Protein AF-A0A7J9YIJ2-F1 (afdb_monomer_lite)

Structure (mmCIF, N/CA/C/O backbone):
data_AF-A0A7J9YIJ2-F1
#
_entry.id   AF-A0A7J9YIJ2-F1
#
loop_
_atom_site.group_PDB
_atom_site.id
_atom_site.type_symbol
_atom_site.label_atom_id
_atom_site.label_alt_id
_atom_site.label_comp_id
_atom_site.label_asym_id
_atom_site.label_entity_id
_atom_site.label_seq_id
_atom_site.pdbx_PDB_ins_code
_atom_site.Cartn_x
_atom_site.Cartn_y
_atom_site.Cartn_z
_atom_site.occupancy
_atom_site.B_iso_or_equiv
_atom_site.auth_seq_id
_atom_site.auth_comp_id
_atom_site.auth_asym_id
_atom_site.auth_atom_id
_atom_site.pdbx_PDB_model_num
ATOM 1 N N . MET A 1 1 ? 2.517 13.435 4.170 1.00 82.19 1 MET A N 1
ATOM 2 C CA . MET A 1 1 ? 3.165 12.145 3.848 1.00 82.19 1 MET A CA 1
ATOM 3 C C . MET A 1 1 ? 2.608 11.563 2.557 1.00 82.19 1 MET A C 1
ATOM 5 O O . MET A 1 1 ? 3.294 11.697 1.559 1.00 82.19 1 MET A O 1
ATOM 9 N N . ALA A 1 2 ? 1.360 11.078 2.508 1.00 93.12 2 ALA A N 1
ATOM 10 C CA . ALA A 1 2 ? 0.771 10.496 1.291 1.00 93.12 2 ALA A CA 1
ATOM 11 C C . ALA A 1 2 ? 0.923 11.333 0.003 1.00 93.12 2 ALA A C 1
ATOM 13 O O . ALA A 1 2 ? 1.398 10.819 -1.002 1.00 93.12 2 ALA A O 1
ATOM 14 N N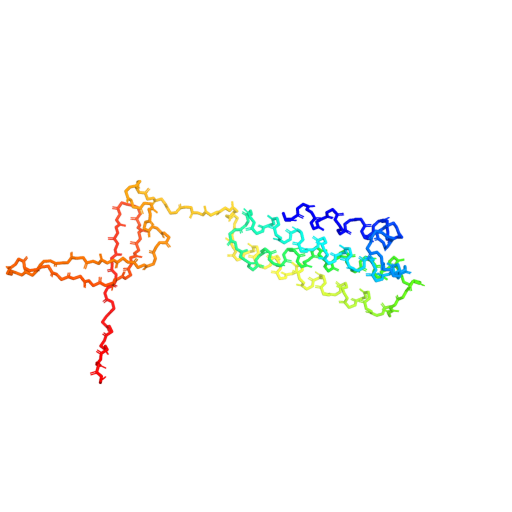 . GLY A 1 3 ? 0.573 12.626 0.034 1.00 95.25 3 GLY A N 1
ATOM 15 C CA . GLY A 1 3 ? 0.681 13.491 -1.151 1.00 95.25 3 GLY A CA 1
ATOM 16 C C . GLY A 1 3 ? 2.114 13.646 -1.674 1.00 95.25 3 GLY A C 1
ATOM 17 O O . GLY A 1 3 ? 2.326 13.649 -2.880 1.00 95.25 3 GLY A O 1
ATOM 18 N N . PHE A 1 4 ? 3.103 13.699 -0.775 1.00 96.50 4 PHE A N 1
ATOM 19 C CA . PHE A 1 4 ? 4.517 13.735 -1.156 1.00 96.50 4 PHE A CA 1
ATOM 20 C C . PHE A 1 4 ? 4.945 12.416 -1.808 1.00 96.50 4 PHE A C 1
ATOM 22 O O . PHE A 1 4 ? 5.542 12.438 -2.877 1.00 96.50 4 PHE A O 1
ATOM 29 N N . THR A 1 5 ? 4.580 11.279 -1.208 1.00 97.25 5 THR A N 1
ATOM 30 C CA . THR A 1 5 ? 4.868 9.941 -1.746 1.00 97.25 5 THR A CA 1
ATOM 31 C C . THR A 1 5 ? 4.244 9.727 -3.127 1.00 97.25 5 THR A C 1
ATOM 33 O O . THR A 1 5 ? 4.893 9.203 -4.026 1.00 97.25 5 THR A O 1
ATOM 36 N N . LEU A 1 6 ? 3.002 10.176 -3.330 1.00 98.19 6 LEU A N 1
ATOM 37 C CA . LEU A 1 6 ? 2.352 10.130 -4.640 1.00 98.19 6 LEU A CA 1
ATOM 38 C C . LEU A 1 6 ? 3.074 11.013 -5.656 1.00 98.19 6 LEU A C 1
ATOM 40 O O . LEU A 1 6 ? 3.330 10.569 -6.769 1.00 98.19 6 LEU A O 1
ATOM 44 N N . ALA A 1 7 ? 3.422 12.246 -5.279 1.00 98.19 7 ALA A N 1
ATOM 45 C CA . ALA A 1 7 ? 4.107 13.172 -6.172 1.00 98.19 7 ALA A CA 1
ATOM 46 C C . ALA A 1 7 ? 5.467 12.623 -6.629 1.00 98.19 7 ALA A C 1
ATOM 48 O O . ALA A 1 7 ? 5.766 12.654 -7.821 1.00 98.19 7 ALA A O 1
ATOM 49 N N . THR A 1 8 ? 6.272 12.073 -5.714 1.00 97.81 8 THR A N 1
ATOM 50 C CA . THR A 1 8 ? 7.555 11.454 -6.075 1.00 97.81 8 THR A CA 1
ATOM 51 C C . THR A 1 8 ? 7.369 10.174 -6.884 1.00 97.81 8 THR A C 1
ATOM 53 O O . THR A 1 8 ? 8.125 9.948 -7.824 1.00 97.81 8 THR A O 1
ATOM 56 N N . GLY A 1 9 ? 6.343 9.373 -6.579 1.00 97.94 9 GLY A N 1
ATOM 57 C CA . GLY A 1 9 ? 6.009 8.174 -7.343 1.00 97.94 9 GLY A CA 1
ATOM 58 C C . GLY A 1 9 ? 5.621 8.476 -8.790 1.00 97.94 9 GLY A C 1
ATOM 59 O O . GLY A 1 9 ? 6.194 7.913 -9.720 1.00 97.94 9 GLY A O 1
ATOM 60 N N . PHE A 1 10 ? 4.715 9.434 -8.997 1.00 98.50 10 PHE A N 1
ATOM 61 C CA . PHE A 1 10 ? 4.344 9.892 -10.335 1.00 98.50 10 PHE A CA 1
ATOM 62 C C . PHE A 1 10 ? 5.513 10.541 -11.078 1.00 98.50 10 PHE A C 1
ATOM 64 O O . PHE A 1 10 ? 5.641 10.355 -12.286 1.00 98.50 10 PHE A O 1
ATOM 71 N N . TRP A 1 11 ? 6.389 11.266 -10.377 1.00 98.19 11 TRP A N 1
ATOM 72 C CA . TRP A 1 11 ? 7.584 11.841 -10.988 1.00 98.19 11 TRP A CA 1
ATOM 73 C C . TRP A 1 11 ? 8.539 10.754 -11.502 1.00 98.19 11 TRP A C 1
ATOM 75 O O . TRP A 1 11 ? 8.965 10.813 -12.656 1.00 98.19 11 TRP A O 1
ATOM 85 N N . ALA A 1 12 ? 8.825 9.740 -10.685 1.00 97.44 12 ALA A N 1
ATOM 86 C CA . ALA A 1 12 ? 9.676 8.621 -11.080 1.00 97.44 12 ALA A CA 1
ATOM 87 C C . ALA A 1 12 ? 9.063 7.790 -12.223 1.00 97.44 12 ALA A C 1
ATOM 89 O O . ALA A 1 12 ? 9.799 7.360 -13.105 1.00 97.44 12 ALA A O 1
ATOM 90 N N . LEU A 1 13 ? 7.734 7.627 -12.247 1.00 97.31 13 LEU A N 1
ATOM 91 C CA . LEU A 1 13 ? 7.025 6.876 -13.288 1.00 97.31 13 LEU A CA 1
ATOM 92 C C . LEU A 1 13 ? 6.942 7.616 -14.633 1.00 97.31 13 LEU A C 1
ATOM 94 O O . LEU A 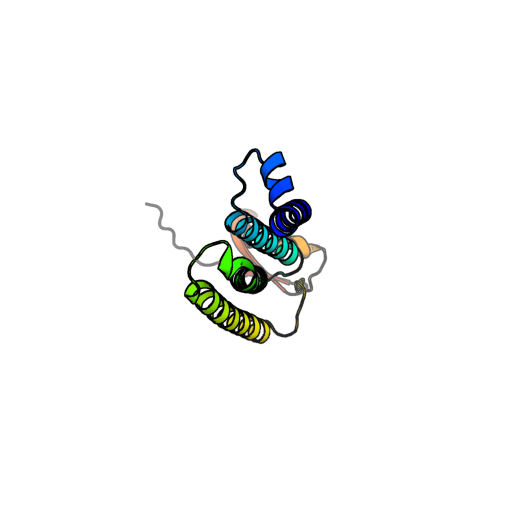1 13 ? 7.097 6.998 -15.674 1.00 97.31 13 LEU A O 1
ATOM 98 N N . PHE A 1 14 ? 6.674 8.925 -14.638 1.00 97.69 14 PHE A N 1
ATOM 99 C CA . PHE A 1 14 ? 6.398 9.658 -15.886 1.00 97.69 14 PHE A CA 1
ATOM 100 C C . PHE A 1 14 ? 7.555 10.523 -16.389 1.00 97.69 14 PHE A C 1
ATOM 102 O O . PHE A 1 14 ? 7.584 10.885 -17.564 1.00 97.69 14 PHE A O 1
ATOM 109 N N . ALA A 1 15 ? 8.508 10.884 -15.528 1.00 97.00 15 ALA A N 1
ATOM 110 C CA . ALA A 1 15 ? 9.697 11.633 -15.928 1.00 97.00 15 ALA A CA 1
ATOM 111 C C . ALA A 1 15 ? 10.971 11.083 -15.253 1.00 97.00 15 ALA A C 1
ATOM 113 O O . ALA A 1 15 ? 11.717 11.852 -14.621 1.00 97.00 15 ALA A O 1
ATOM 114 N N . PRO A 1 16 ? 11.267 9.776 -15.437 1.00 96.31 16 PRO A N 1
ATOM 115 C CA . PRO A 1 16 ? 12.326 9.042 -14.735 1.00 96.31 16 PRO A CA 1
ATOM 116 C C . PRO A 1 16 ? 13.697 9.705 -14.862 1.00 96.31 16 PRO A C 1
ATOM 118 O O . PRO A 1 16 ? 14.438 9.773 -13.890 1.00 96.31 16 PRO A O 1
ATOM 121 N N . ARG A 1 17 ? 14.040 10.275 -16.026 1.00 95.88 17 ARG A N 1
ATOM 122 C CA . ARG A 1 17 ? 15.339 10.946 -16.235 1.00 95.88 17 ARG A CA 1
ATOM 123 C C . ARG A 1 17 ? 15.523 12.159 -15.329 1.00 95.88 17 ARG A C 1
ATOM 125 O O . ARG A 1 17 ? 16.563 12.305 -14.697 1.00 95.88 17 ARG A O 1
ATOM 132 N N . SER A 1 18 ? 14.517 13.030 -15.259 1.00 96.81 18 SER A N 1
ATOM 133 C CA . SER A 1 18 ? 14.578 14.224 -14.405 1.00 96.81 18 SER A CA 1
ATOM 134 C C . SER A 1 18 ? 14.553 13.860 -12.920 1.00 96.81 18 SER A C 1
ATOM 136 O O . SER A 1 18 ? 15.270 14.470 -12.128 1.00 96.81 18 SER A O 1
ATOM 138 N N . PHE A 1 19 ? 13.797 12.818 -12.562 1.00 96.75 19 PHE A N 1
ATOM 139 C CA . PHE A 1 19 ? 13.806 12.255 -11.219 1.00 96.75 19 PHE A CA 1
ATOM 140 C C . PHE A 1 19 ? 15.192 11.707 -10.854 1.00 96.75 19 PHE A C 1
ATOM 142 O O . PHE A 1 19 ? 15.706 12.033 -9.790 1.00 96.75 19 PHE A O 1
ATOM 149 N N . ALA A 1 20 ? 15.833 10.951 -11.751 1.00 97.00 20 ALA A N 1
ATOM 150 C CA . ALA A 1 20 ? 17.173 10.396 -11.560 1.00 97.00 20 ALA A CA 1
ATOM 151 C C . ALA A 1 20 ? 18.230 11.488 -11.339 1.00 97.00 20 ALA A C 1
ATOM 153 O O . ALA A 1 20 ? 19.063 11.365 -10.445 1.00 97.00 20 ALA A O 1
ATOM 154 N N . VAL A 1 21 ? 18.158 12.584 -12.106 1.00 96.88 21 VAL A N 1
ATOM 155 C CA . VAL A 1 21 ? 19.037 13.752 -11.932 1.00 96.88 21 VAL A CA 1
ATOM 156 C C . VAL A 1 21 ? 18.850 14.377 -10.551 1.00 96.88 21 VAL A C 1
ATOM 158 O O . VAL A 1 21 ? 19.837 14.614 -9.862 1.00 96.88 21 VAL A O 1
ATOM 161 N N . MET A 1 22 ? 17.605 14.608 -10.119 1.00 96.31 22 MET A N 1
ATOM 162 C CA . MET A 1 22 ? 17.341 15.141 -8.777 1.00 96.31 22 MET A CA 1
ATOM 163 C C . MET A 1 22 ? 17.830 14.184 -7.685 1.00 96.31 22 MET A C 1
ATOM 165 O O . MET A 1 22 ? 18.481 14.613 -6.736 1.00 96.31 22 MET A O 1
ATOM 169 N N . ALA A 1 23 ? 17.553 12.889 -7.841 1.00 94.38 23 ALA A N 1
ATOM 170 C CA . ALA A 1 23 ? 17.937 11.850 -6.894 1.00 94.38 23 ALA A CA 1
ATOM 171 C C . ALA A 1 23 ? 19.443 11.529 -6.916 1.00 94.38 23 ALA A C 1
ATOM 173 O O . ALA A 1 23 ? 19.896 10.724 -6.104 1.00 94.38 23 ALA A O 1
ATOM 174 N N . ASN A 1 24 ? 20.211 12.133 -7.833 1.00 95.25 24 ASN A N 1
ATOM 175 C CA . ASN A 1 24 ? 21.616 11.825 -8.088 1.00 95.25 24 ASN A CA 1
ATOM 176 C C . ASN A 1 24 ? 21.858 10.311 -8.269 1.00 95.25 24 ASN A C 1
ATOM 178 O O . ASN A 1 24 ? 22.749 9.718 -7.660 1.00 95.25 24 ASN A O 1
ATOM 182 N N . PHE A 1 25 ? 21.014 9.681 -9.087 1.00 88.31 25 PHE A N 1
ATOM 183 C CA . PHE A 1 25 ? 20.982 8.240 -9.326 1.00 88.31 25 PHE A CA 1
ATOM 184 C C . PHE A 1 25 ? 21.142 7.937 -10.829 1.00 88.31 25 PHE A C 1
ATOM 186 O O . PHE A 1 25 ? 20.675 8.725 -11.656 1.00 88.31 25 PHE A O 1
ATOM 193 N N . PRO A 1 26 ? 21.783 6.820 -11.231 1.00 88.88 26 PRO A N 1
ATOM 194 C CA . PRO A 1 26 ? 21.922 6.471 -12.644 1.00 88.88 26 PRO A CA 1
ATOM 195 C C . PRO A 1 26 ? 20.565 6.263 -13.346 1.00 88.88 26 PRO A C 1
ATOM 197 O O . PRO A 1 26 ? 19.624 5.757 -12.732 1.00 88.88 26 PRO A O 1
ATOM 200 N N . PRO A 1 27 ? 20.436 6.600 -14.642 1.00 84.81 27 PRO A N 1
ATOM 201 C CA . PRO A 1 27 ? 19.175 6.473 -15.367 1.00 84.81 27 PRO A CA 1
ATOM 202 C C . PRO A 1 27 ? 18.886 5.008 -15.732 1.00 84.81 27 PRO A C 1
ATOM 204 O O . PRO A 1 27 ? 19.129 4.567 -16.853 1.00 84.81 27 PRO A O 1
ATOM 207 N N . HIS A 1 28 ? 18.347 4.251 -14.779 1.00 92.19 28 HIS A N 1
ATOM 208 C CA . HIS A 1 28 ? 17.765 2.929 -15.010 1.00 92.19 28 HIS A CA 1
ATOM 209 C C . HIS A 1 28 ? 16.249 3.069 -15.174 1.00 92.19 28 HIS A C 1
ATOM 211 O O . HIS A 1 28 ? 15.511 2.955 -14.203 1.00 92.19 28 HIS A O 1
ATOM 217 N N . GLU A 1 29 ? 15.797 3.362 -16.397 1.00 94.88 29 GLU A N 1
ATOM 218 C CA . GLU A 1 29 ? 14.413 3.778 -16.691 1.00 94.88 29 GLU A CA 1
ATOM 219 C C . GLU A 1 29 ? 13.361 2.788 -16.167 1.00 94.88 29 GLU A C 1
ATOM 221 O O . GLU A 1 29 ? 12.532 3.179 -15.351 1.00 94.88 29 GLU A O 1
ATOM 226 N N . HIS A 1 30 ? 13.491 1.500 -16.504 1.00 95.38 30 HIS A N 1
ATOM 227 C CA . HIS A 1 30 ? 12.600 0.441 -16.011 1.00 95.38 30 HIS A CA 1
ATOM 228 C C . HIS A 1 30 ? 12.528 0.386 -14.474 1.00 95.38 30 HIS A C 1
ATOM 230 O O . HIS A 1 30 ? 11.456 0.419 -13.879 1.00 95.38 30 HIS A O 1
ATOM 236 N N . PHE A 1 31 ? 13.687 0.401 -13.813 1.00 95.00 31 PHE A N 1
ATOM 237 C CA . PHE A 1 31 ? 13.772 0.360 -12.352 1.00 95.00 31 PHE A CA 1
ATOM 238 C C . PHE A 1 31 ? 13.166 1.605 -11.686 1.00 95.00 31 PHE A C 1
ATOM 240 O O . PHE A 1 31 ? 12.557 1.522 -10.620 1.00 95.00 31 PHE A O 1
ATOM 247 N N . LEU A 1 32 ? 13.334 2.778 -12.300 1.00 96.38 32 LEU A N 1
ATOM 248 C CA . LEU A 1 32 ? 12.756 4.022 -11.797 1.00 96.38 32 LEU A CA 1
ATOM 249 C C . LEU A 1 32 ? 11.239 4.039 -11.949 1.00 96.38 32 LEU A C 1
ATOM 251 O O . LEU A 1 32 ? 10.554 4.509 -11.039 1.00 96.38 32 LEU A O 1
ATOM 25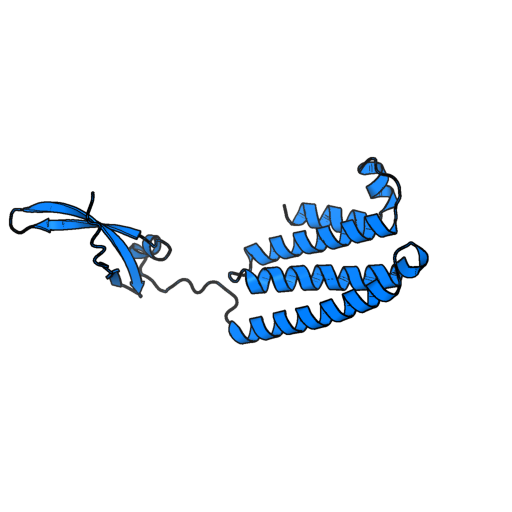5 N N . HIS A 1 33 ? 10.715 3.484 -13.041 1.00 97.12 33 HIS A N 1
ATOM 256 C CA . HIS A 1 33 ? 9.286 3.269 -13.169 1.00 97.12 33 HIS A CA 1
ATOM 257 C C . HIS A 1 33 ? 8.766 2.337 -12.064 1.00 97.12 33 HIS A C 1
ATOM 259 O O . HIS A 1 33 ? 7.805 2.704 -11.389 1.00 97.12 33 HIS A O 1
ATOM 265 N N . ASP A 1 34 ? 9.439 1.216 -11.780 1.00 96.38 34 ASP A N 1
ATOM 266 C CA . ASP A 1 34 ? 9.038 0.295 -10.704 1.00 96.38 34 ASP A CA 1
ATOM 267 C C . ASP A 1 34 ? 9.029 0.984 -9.332 1.00 96.38 34 ASP A C 1
ATOM 269 O O . ASP A 1 34 ? 8.054 0.880 -8.582 1.00 96.38 34 ASP A O 1
ATOM 273 N N . ILE A 1 35 ? 10.072 1.764 -9.013 1.00 96.50 35 ILE A N 1
ATOM 274 C CA . ILE A 1 35 ? 10.099 2.616 -7.812 1.00 96.50 35 ILE A CA 1
ATOM 275 C C . ILE A 1 35 ? 8.891 3.553 -7.794 1.00 96.50 35 ILE A C 1
ATOM 277 O O . ILE A 1 35 ? 8.230 3.687 -6.760 1.00 96.50 35 ILE A O 1
ATOM 281 N N . GLY A 1 36 ? 8.603 4.204 -8.921 1.00 97.62 36 GLY A N 1
ATOM 282 C CA . GLY A 1 36 ? 7.473 5.110 -9.062 1.00 97.62 36 GLY A CA 1
ATOM 283 C C . GLY A 1 36 ? 6.151 4.431 -8.725 1.00 97.62 36 GLY A C 1
ATOM 284 O O . GLY A 1 36 ? 5.374 4.936 -7.910 1.00 97.62 36 GLY A O 1
ATOM 285 N N . VAL A 1 37 ? 5.939 3.235 -9.267 1.00 98.00 37 VAL A N 1
ATOM 286 C CA . VAL A 1 37 ? 4.754 2.424 -8.999 1.00 98.00 37 VAL A CA 1
ATOM 287 C C . VAL A 1 37 ? 4.649 2.011 -7.531 1.00 98.00 37 VAL A C 1
ATOM 289 O O . VAL A 1 37 ? 3.572 2.137 -6.937 1.00 98.00 37 VAL A O 1
ATOM 292 N N . PHE A 1 38 ? 5.741 1.560 -6.909 1.00 97.69 38 PHE A N 1
ATOM 293 C CA . PHE A 1 38 ? 5.728 1.205 -5.488 1.00 97.69 38 PHE A CA 1
ATOM 294 C C . PHE A 1 38 ? 5.376 2.406 -4.605 1.00 97.69 38 PHE A C 1
ATOM 296 O O . PHE A 1 38 ? 4.560 2.278 -3.689 1.00 97.69 38 PHE A O 1
ATOM 303 N N . GLN A 1 39 ? 5.920 3.588 -4.906 1.00 98.12 39 GLN A N 1
ATOM 304 C CA . GLN A 1 39 ? 5.587 4.815 -4.182 1.00 98.12 39 GLN A CA 1
ATOM 305 C C . GLN A 1 39 ? 4.121 5.218 -4.374 1.00 98.12 39 GLN A C 1
ATOM 307 O O . GLN A 1 39 ? 3.463 5.599 -3.404 1.00 98.12 39 GLN A O 1
ATOM 312 N N . ILE A 1 40 ? 3.568 5.069 -5.583 1.00 98.56 40 ILE A N 1
ATOM 313 C CA . ILE A 1 40 ? 2.136 5.291 -5.829 1.00 98.56 40 ILE A CA 1
ATOM 314 C C . ILE A 1 40 ? 1.296 4.361 -4.944 1.00 98.56 40 ILE A C 1
ATOM 316 O O . ILE A 1 40 ? 0.390 4.823 -4.250 1.00 98.56 40 ILE A O 1
ATOM 320 N N . GLY A 1 41 ? 1.642 3.074 -4.898 1.00 98.19 41 GLY A N 1
ATOM 321 C CA . GLY A 1 41 ? 1.004 2.081 -4.035 1.00 98.19 41 GLY A CA 1
ATOM 322 C C . GLY A 1 41 ? 1.011 2.458 -2.554 1.00 98.19 41 GLY A C 1
ATOM 323 O O . GLY A 1 41 ? -0.032 2.449 -1.895 1.00 98.19 41 GLY A O 1
ATOM 324 N N . ILE A 1 42 ? 2.178 2.841 -2.028 1.00 98.31 42 ILE A N 1
ATOM 325 C CA . ILE A 1 42 ? 2.336 3.288 -0.635 1.00 98.31 42 ILE A CA 1
ATOM 326 C C . ILE A 1 42 ? 1.492 4.540 -0.384 1.00 98.31 42 ILE A C 1
ATOM 328 O O . ILE A 1 42 ? 0.747 4.595 0.594 1.00 98.31 42 ILE A O 1
ATOM 332 N N . GLY A 1 43 ? 1.564 5.530 -1.276 1.00 98.25 43 GLY A N 1
ATOM 333 C CA . GLY A 1 43 ? 0.804 6.772 -1.173 1.00 98.25 43 GLY A CA 1
ATOM 334 C C . GLY A 1 43 ? -0.706 6.532 -1.124 1.00 98.25 43 GLY A C 1
ATOM 335 O O . GLY A 1 43 ? -1.373 7.045 -0.225 1.00 98.25 43 GLY A O 1
ATOM 336 N N . VAL A 1 44 ? -1.233 5.696 -2.025 1.00 98.31 44 VAL A N 1
ATOM 337 C CA . VAL A 1 44 ? -2.647 5.283 -2.034 1.00 98.31 44 VAL A CA 1
ATOM 338 C C . VAL A 1 44 ? -3.011 4.544 -0.750 1.00 98.31 44 VAL A C 1
ATOM 340 O O . VAL A 1 44 ? -4.022 4.871 -0.136 1.00 98.31 44 VAL A O 1
ATOM 343 N N . THR A 1 45 ? -2.182 3.601 -0.297 1.00 98.25 45 THR A N 1
ATOM 344 C CA . THR A 1 45 ? -2.433 2.854 0.948 1.00 98.25 45 THR A CA 1
ATOM 345 C C . THR A 1 45 ? -2.545 3.796 2.146 1.00 98.25 45 THR A C 1
ATOM 347 O O . THR A 1 45 ? -3.476 3.679 2.937 1.00 98.25 45 THR A O 1
ATOM 350 N N . VAL A 1 46 ? -1.637 4.771 2.263 1.00 97.88 46 VAL A N 1
ATOM 351 C CA . VAL A 1 46 ? -1.655 5.759 3.354 1.00 97.88 46 VAL A CA 1
ATOM 352 C C . VAL A 1 46 ? -2.877 6.680 3.260 1.00 97.88 46 VAL A C 1
ATOM 354 O O . VAL A 1 46 ? -3.443 7.023 4.295 1.00 97.88 46 VAL A O 1
ATOM 357 N N . LEU A 1 47 ? -3.321 7.065 2.055 1.00 97.06 47 LEU A N 1
ATOM 358 C CA . LEU A 1 47 ? -4.578 7.811 1.888 1.00 97.06 47 LEU A CA 1
ATOM 359 C C . LEU A 1 47 ? -5.790 6.983 2.311 1.00 97.06 47 LEU A C 1
ATOM 361 O O . LEU A 1 47 ? -6.654 7.475 3.027 1.00 97.06 47 LEU A O 1
ATOM 365 N N . LEU A 1 48 ? -5.865 5.725 1.889 1.00 95.44 48 LEU A N 1
ATOM 366 C CA . LEU A 1 48 ? -6.984 4.859 2.242 1.00 95.44 48 LEU A CA 1
ATOM 367 C C . LEU A 1 48 ? -7.006 4.561 3.743 1.00 95.44 48 LEU A C 1
ATOM 369 O O . LEU A 1 48 ? -8.082 4.530 4.327 1.00 95.44 48 LEU A O 1
ATOM 373 N N . ALA A 1 49 ? -5.844 4.457 4.393 1.00 95.44 49 ALA A N 1
ATOM 374 C CA . ALA A 1 49 ? -5.741 4.224 5.834 1.00 95.44 49 ALA A CA 1
ATOM 375 C C . ALA A 1 49 ? -6.352 5.342 6.694 1.00 95.44 49 ALA A C 1
ATOM 377 O O . ALA A 1 49 ? -6.694 5.095 7.848 1.00 95.44 49 ALA A O 1
ATOM 378 N N . VAL A 1 50 ? -6.502 6.563 6.161 1.00 93.94 50 VAL A N 1
ATOM 379 C CA . VAL A 1 50 ? -7.197 7.652 6.873 1.00 93.94 50 VAL A CA 1
ATOM 380 C C . VAL A 1 50 ? -8.701 7.694 6.591 1.00 93.94 50 VAL A C 1
ATOM 382 O O . VAL A 1 50 ? -9.423 8.429 7.260 1.00 93.94 50 VAL A O 1
ATOM 385 N N . ILE A 1 51 ? -9.181 6.918 5.615 1.00 90.75 51 ILE A N 1
ATOM 386 C CA . ILE A 1 51 ? -10.587 6.875 5.191 1.00 90.75 51 ILE A CA 1
ATOM 387 C C . ILE A 1 51 ? -11.261 5.597 5.699 1.00 90.75 51 ILE A C 1
ATOM 389 O O . ILE A 1 51 ? -12.399 5.632 6.171 1.00 90.75 51 ILE A O 1
ATOM 393 N N . TRP A 1 52 ? -10.580 4.458 5.593 1.00 90.00 52 TRP A N 1
ATOM 394 C CA . TRP A 1 52 ? -11.146 3.148 5.870 1.00 90.00 52 TRP A CA 1
ATOM 395 C C . TRP A 1 52 ? -10.726 2.626 7.245 1.00 90.00 52 TRP A C 1
ATOM 397 O O . TRP A 1 52 ? -9.538 2.590 7.559 1.00 90.00 52 TRP A O 1
ATOM 407 N N . PRO A 1 53 ? -11.687 2.165 8.065 1.00 83.50 53 PRO A N 1
ATOM 408 C CA . PRO A 1 53 ? -11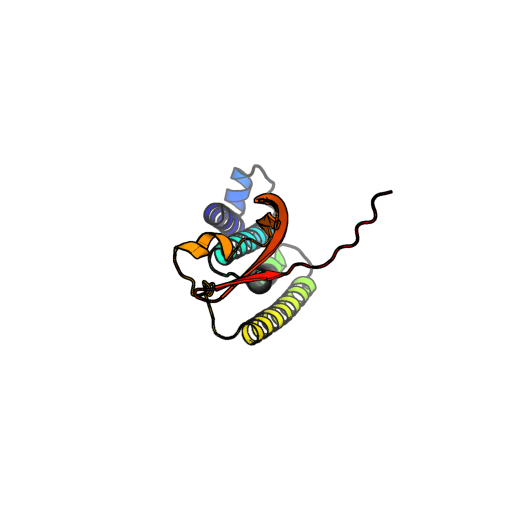.391 1.624 9.389 1.00 83.50 53 PRO A CA 1
ATOM 409 C C . PRO A 1 53 ? -10.779 0.215 9.337 1.00 83.50 53 PRO A C 1
ATOM 411 O O . PRO A 1 53 ? -10.174 -0.224 10.313 1.00 83.50 53 PRO A O 1
ATOM 414 N N . ASP A 1 54 ? -10.946 -0.507 8.225 1.00 91.31 54 ASP A N 1
ATOM 415 C CA . ASP A 1 54 ? -10.467 -1.879 8.078 1.00 91.31 54 ASP A CA 1
ATOM 416 C C . ASP A 1 54 ? -9.066 -1.931 7.455 1.00 91.31 54 ASP A C 1
ATOM 418 O O . ASP A 1 54 ? -8.871 -1.610 6.278 1.00 91.31 54 ASP A O 1
ATOM 422 N N . ALA A 1 55 ? -8.085 -2.378 8.241 1.00 94.19 55 ALA A N 1
ATOM 423 C CA . ALA A 1 55 ? -6.688 -2.432 7.815 1.00 94.19 55 ALA A CA 1
ATOM 424 C C . ALA A 1 55 ? -6.459 -3.417 6.655 1.00 94.19 55 ALA A C 1
ATOM 426 O O . ALA A 1 55 ? -5.710 -3.111 5.728 1.00 94.19 55 ALA A O 1
ATOM 427 N N . LEU A 1 56 ? -7.121 -4.581 6.672 1.00 96.06 56 LEU A N 1
ATOM 428 C CA . LEU A 1 56 ? -6.947 -5.593 5.627 1.00 96.06 56 LEU A CA 1
ATOM 429 C C . LEU A 1 56 ? -7.494 -5.101 4.280 1.00 96.06 56 LEU A C 1
ATOM 431 O O . LEU A 1 56 ? -6.798 -5.176 3.272 1.00 96.06 56 LEU A O 1
ATOM 435 N N . HIS A 1 57 ? -8.707 -4.547 4.266 1.00 94.75 57 HIS A N 1
ATOM 436 C CA . HIS A 1 57 ? -9.314 -3.928 3.088 1.00 94.75 57 HIS A CA 1
ATOM 437 C C . HIS A 1 57 ? -8.444 -2.801 2.516 1.00 94.75 57 HIS A C 1
ATOM 439 O O . HIS A 1 57 ? -8.218 -2.743 1.308 1.00 94.75 57 HIS A O 1
ATOM 445 N N . THR A 1 58 ? -7.889 -1.965 3.397 1.00 96.19 58 THR A N 1
ATOM 446 C CA . THR A 1 58 ? -6.970 -0.874 3.045 1.00 96.19 58 THR A CA 1
ATOM 447 C C . THR A 1 58 ? -5.714 -1.374 2.341 1.00 96.19 58 THR A C 1
ATOM 449 O O . THR A 1 58 ? -5.379 -0.891 1.258 1.00 96.19 58 THR A O 1
ATOM 452 N N . VAL A 1 59 ? -5.025 -2.357 2.924 1.00 97.75 59 VAL A N 1
ATOM 453 C CA . VAL A 1 59 ? -3.787 -2.895 2.345 1.00 97.75 59 VAL A CA 1
ATOM 454 C C . VAL A 1 59 ? -4.069 -3.640 1.041 1.00 97.75 59 VAL A C 1
ATOM 456 O O . VAL A 1 59 ? -3.311 -3.483 0.089 1.00 97.75 59 VAL A O 1
ATOM 459 N N . LEU A 1 60 ? -5.174 -4.389 0.953 1.00 98.19 60 LEU A N 1
ATOM 460 C CA . LEU A 1 60 ? -5.568 -5.074 -0.281 1.00 98.19 60 LEU A CA 1
ATOM 461 C C . LEU A 1 60 ? -5.828 -4.089 -1.429 1.00 98.19 60 LEU A C 1
ATOM 463 O O . LEU A 1 60 ? -5.346 -4.328 -2.532 1.00 98.19 60 LEU A O 1
ATOM 467 N N . ALA A 1 61 ? -6.522 -2.972 -1.189 1.00 97.56 61 ALA A N 1
ATOM 468 C CA . ALA A 1 61 ? -6.717 -1.949 -2.221 1.00 97.56 61 ALA A CA 1
ATOM 469 C C . ALA A 1 61 ? -5.409 -1.289 -2.652 1.00 97.56 61 ALA A C 1
ATOM 471 O O . ALA A 1 61 ? -5.142 -1.161 -3.846 1.00 97.56 61 ALA A O 1
ATOM 472 N N . GLY A 1 62 ? -4.590 -0.867 -1.688 1.00 98.06 62 GLY A N 1
ATOM 473 C CA . GLY A 1 62 ? -3.316 -0.222 -1.980 1.00 98.06 62 GLY A CA 1
ATOM 474 C C . GLY A 1 62 ? -2.366 -1.134 -2.758 1.00 98.06 62 GLY A C 1
ATOM 475 O O . GLY A 1 62 ? -1.800 -0.725 -3.773 1.00 98.06 62 GLY A O 1
ATOM 476 N N . PHE A 1 63 ? -2.265 -2.399 -2.343 1.00 98.31 63 PHE A N 1
ATOM 477 C CA . PHE A 1 63 ? -1.492 -3.416 -3.050 1.00 98.31 63 PHE A CA 1
ATOM 478 C C . PHE A 1 63 ? -2.072 -3.721 -4.433 1.00 98.31 63 PHE A C 1
ATOM 480 O O . PHE A 1 63 ? -1.313 -3.853 -5.389 1.00 98.31 63 PHE A O 1
ATOM 487 N N . PHE A 1 64 ? -3.400 -3.793 -4.574 1.00 98.50 64 PHE A N 1
ATOM 488 C CA . PHE A 1 64 ? -4.044 -3.999 -5.871 1.00 98.50 64 PHE A CA 1
ATOM 489 C C . PHE A 1 64 ? -3.688 -2.889 -6.864 1.00 98.50 64 PHE A C 1
ATOM 491 O O . PHE A 1 64 ? -3.322 -3.188 -8.002 1.00 98.50 64 PHE A O 1
ATOM 498 N N . VAL A 1 65 ? -3.731 -1.622 -6.436 1.00 98.38 65 VAL A N 1
ATOM 499 C CA . VAL A 1 65 ? -3.309 -0.486 -7.270 1.00 98.38 65 VAL A CA 1
ATOM 500 C C . VAL A 1 65 ? -1.835 -0.620 -7.644 1.00 98.38 65 VAL A C 1
ATOM 502 O O . VAL A 1 65 ? -1.513 -0.598 -8.829 1.00 98.38 65 VAL A O 1
ATOM 505 N N . ALA A 1 66 ? -0.953 -0.821 -6.660 1.00 98.12 66 ALA A N 1
ATOM 506 C CA . ALA A 1 66 ? 0.485 -0.955 -6.889 1.00 98.12 66 ALA A CA 1
ATOM 507 C C . ALA A 1 66 ? 0.798 -2.069 -7.898 1.00 98.12 66 ALA A C 1
ATOM 509 O O . ALA A 1 66 ? 1.433 -1.834 -8.920 1.00 98.12 66 ALA A O 1
ATOM 510 N N . ASN A 1 67 ? 0.296 -3.278 -7.646 1.00 98.44 67 ASN A N 1
ATOM 511 C CA . ASN A 1 67 ? 0.586 -4.448 -8.463 1.00 98.44 67 ASN A CA 1
ATOM 512 C C . ASN A 1 67 ? -0.002 -4.330 -9.876 1.00 98.44 67 ASN A C 1
ATOM 514 O O . ASN A 1 67 ? 0.619 -4.767 -10.842 1.00 98.44 67 ASN A O 1
ATOM 518 N N . THR A 1 68 ? -1.172 -3.706 -10.022 1.00 98.38 68 THR A N 1
ATOM 519 C CA . THR A 1 68 ? -1.799 -3.515 -11.338 1.00 98.38 68 THR A CA 1
ATOM 520 C C . THR A 1 68 ? -1.035 -2.503 -12.175 1.00 98.38 68 THR A C 1
ATOM 522 O O . THR A 1 68 ? -0.745 -2.772 -13.338 1.00 98.38 68 THR A O 1
ATOM 525 N N . VAL A 1 69 ? -0.637 -1.372 -11.590 1.00 98.25 69 VAL A N 1
ATOM 526 C CA . VAL A 1 69 ? 0.210 -0.406 -12.300 1.00 98.25 69 VAL A CA 1
ATOM 527 C C . VAL A 1 69 ? 1.579 -1.029 -12.615 1.00 98.25 69 VAL A C 1
ATOM 529 O O . VAL A 1 69 ? 2.101 -0.812 -13.701 1.00 98.25 69 VAL A O 1
ATOM 532 N N . HIS A 1 70 ? 2.119 -1.884 -11.741 1.00 97.69 70 HIS A N 1
ATOM 533 C CA . HIS A 1 70 ? 3.409 -2.557 -11.953 1.00 97.69 70 HIS A CA 1
ATOM 534 C C . HIS A 1 70 ? 3.321 -3.582 -13.088 1.00 97.69 70 HIS A C 1
ATOM 536 O O . HIS A 1 70 ? 4.205 -3.674 -13.934 1.00 97.69 70 HIS A O 1
ATOM 542 N N . THR A 1 71 ? 2.201 -4.302 -13.156 1.00 98.06 71 THR A N 1
ATOM 543 C CA . THR A 1 71 ? 1.877 -5.188 -14.276 1.00 98.06 71 THR A CA 1
ATOM 544 C C . THR A 1 71 ? 1.909 -4.415 -15.592 1.00 98.06 71 THR A C 1
ATOM 546 O O . THR A 1 71 ? 2.587 -4.829 -16.529 1.00 98.06 71 THR A O 1
ATOM 549 N N . VAL A 1 72 ? 1.208 -3.275 -15.658 1.00 97.12 72 VAL A N 1
ATOM 550 C CA . VAL A 1 72 ? 1.207 -2.405 -16.845 1.00 97.12 72 VAL A CA 1
ATOM 551 C C . VAL A 1 72 ? 2.621 -1.933 -17.166 1.00 97.12 72 VAL A C 1
ATOM 553 O O . VAL A 1 72 ? 3.021 -1.993 -18.326 1.00 97.12 72 VAL A O 1
ATOM 556 N N . ASN A 1 73 ? 3.389 -1.534 -16.151 1.00 95.81 73 ASN A N 1
ATOM 557 C CA . ASN A 1 73 ? 4.757 -1.077 -16.326 1.00 95.81 73 ASN A CA 1
ATOM 558 C C . ASN A 1 73 ? 5.635 -2.137 -17.002 1.00 95.81 73 ASN A C 1
ATOM 560 O O . ASN A 1 73 ? 6.265 -1.853 -18.010 1.00 95.81 73 ASN A O 1
ATOM 564 N N . HIS A 1 74 ? 5.578 -3.392 -16.552 1.00 96.25 74 HIS A N 1
ATOM 565 C CA . HIS A 1 74 ? 6.312 -4.491 -17.187 1.00 96.25 74 HIS A CA 1
ATOM 566 C C . HIS A 1 74 ? 5.883 -4.797 -18.629 1.00 96.25 74 HIS A C 1
ATOM 568 O O . HIS A 1 74 ? 6.696 -5.290 -19.410 1.00 96.25 74 HIS A O 1
ATOM 574 N N . PHE A 1 75 ? 4.626 -4.539 -18.999 1.00 96.44 75 PHE A N 1
ATOM 575 C CA . PHE A 1 75 ? 4.196 -4.669 -20.393 1.00 96.44 75 PHE A CA 1
ATOM 576 C C . PHE A 1 75 ? 4.704 -3.512 -21.262 1.00 96.44 75 PHE A C 1
ATOM 578 O O . PHE A 1 75 ? 5.111 -3.746 -22.398 1.00 96.44 75 PHE A O 1
ATOM 585 N N . VAL A 1 76 ? 4.692 -2.280 -20.743 1.00 95.81 76 VAL A N 1
ATOM 586 C CA . VAL A 1 76 ? 5.156 -1.073 -21.454 1.00 95.81 76 VAL A CA 1
ATOM 587 C C . VAL A 1 76 ? 6.681 -1.054 -21.596 1.00 95.81 76 VAL A C 1
ATOM 589 O O . VAL A 1 76 ? 7.209 -0.709 -22.656 1.00 95.81 76 VAL A O 1
ATOM 592 N N . ASP A 1 77 ? 7.381 -1.487 -20.553 1.00 95.88 77 ASP A N 1
ATOM 593 C CA . ASP A 1 77 ? 8.838 -1.505 -20.449 1.00 95.88 77 ASP A CA 1
ATOM 594 C C . ASP A 1 77 ? 9.456 -2.828 -20.914 1.00 95.88 77 ASP A C 1
ATOM 596 O O . ASP A 1 77 ? 10.619 -3.100 -20.618 1.00 95.88 77 ASP A O 1
ATOM 600 N N . ALA A 1 78 ? 8.723 -3.670 -21.646 1.00 94.06 78 ALA A N 1
ATOM 601 C CA . ALA A 1 78 ? 9.185 -5.012 -22.009 1.00 94.06 78 ALA A CA 1
ATOM 602 C C . ALA A 1 78 ? 10.551 -5.023 -22.736 1.00 94.06 78 ALA A C 1
ATOM 604 O O . ALA A 1 78 ? 11.289 -6.003 -22.664 1.00 94.06 78 ALA A O 1
ATOM 605 N N . GLN A 1 79 ? 10.898 -3.929 -23.423 1.00 93.94 79 GLN A N 1
ATOM 606 C CA . GLN A 1 79 ? 12.182 -3.703 -24.096 1.00 93.94 79 GLN A CA 1
ATOM 607 C C . GLN A 1 79 ? 13.273 -3.052 -23.223 1.00 93.94 79 GLN A C 1
ATOM 609 O O . GLN A 1 79 ? 14.422 -2.975 -23.655 1.00 93.94 79 GLN A O 1
ATOM 614 N N . LEU A 1 80 ? 12.935 -2.537 -22.040 1.00 92.50 80 LEU A N 1
ATOM 615 C CA . LEU A 1 80 ? 13.839 -1.778 -21.166 1.00 92.50 80 LEU A CA 1
ATOM 616 C C . LEU A 1 80 ? 14.482 -2.643 -20.070 1.00 92.50 80 LEU A C 1
ATOM 618 O O . LEU A 1 80 ? 15.487 -2.233 -19.486 1.00 92.50 80 LEU A O 1
ATOM 622 N N . GLY A 1 81 ? 13.939 -3.833 -19.796 1.00 88.62 81 GLY A N 1
ATOM 623 C CA . GLY A 1 81 ? 14.496 -4.778 -18.830 1.00 88.62 81 GLY A CA 1
ATOM 624 C C . GLY A 1 81 ? 13.481 -5.801 -18.316 1.00 88.62 81 GLY A C 1
ATOM 625 O O . GLY A 1 81 ? 12.309 -5.781 -18.678 1.00 88.62 81 GLY A O 1
ATOM 626 N N . GLY A 1 82 ? 13.955 -6.707 -17.457 1.00 85.62 82 GLY A N 1
ATOM 627 C CA . GLY A 1 82 ? 13.127 -7.750 -16.846 1.00 85.62 82 GLY A CA 1
ATOM 628 C C . GLY A 1 82 ? 12.855 -8.950 -17.758 1.00 85.62 82 GLY A C 1
ATOM 629 O O . GLY A 1 82 ? 13.312 -9.030 -18.898 1.00 85.62 82 GLY A O 1
ATOM 630 N N . TYR A 1 83 ? 12.127 -9.929 -17.226 1.00 90.69 83 TYR A N 1
ATOM 631 C CA . TYR A 1 83 ? 11.695 -11.107 -17.974 1.00 90.69 83 TYR A CA 1
ATOM 632 C C . TYR A 1 83 ? 10.210 -11.007 -18.319 1.00 90.69 83 TYR A C 1
ATOM 634 O O . TYR A 1 83 ? 9.385 -10.725 -17.456 1.00 90.69 83 TYR A O 1
ATOM 642 N N . THR A 1 84 ? 9.830 -11.360 -19.547 1.00 88.25 84 THR A N 1
ATOM 643 C CA . THR A 1 84 ? 8.437 -11.268 -20.028 1.00 88.25 84 THR A CA 1
ATOM 644 C C . THR A 1 84 ? 7.439 -12.068 -19.183 1.00 88.25 84 THR A C 1
ATOM 646 O O . THR A 1 84 ? 6.279 -11.683 -19.053 1.00 88.25 84 THR A O 1
ATOM 649 N N . TRP A 1 85 ? 7.867 -13.176 -18.569 1.00 94.94 85 TRP A N 1
ATOM 650 C CA . TRP A 1 85 ? 7.000 -13.964 -17.689 1.00 94.94 85 TRP A CA 1
ATOM 651 C C . TRP A 1 85 ? 6.621 -13.214 -16.401 1.00 94.94 85 TRP A C 1
ATOM 653 O O . TRP A 1 85 ? 5.569 -13.502 -15.832 1.00 94.94 85 TRP A O 1
ATOM 663 N N . GLN A 1 86 ? 7.427 -12.236 -15.960 1.00 95.50 86 GLN A N 1
ATOM 664 C CA . GLN A 1 86 ? 7.132 -11.418 -14.779 1.00 95.50 86 GLN A CA 1
ATOM 665 C C . GLN A 1 86 ? 5.862 -10.590 -14.992 1.00 95.50 86 GLN A C 1
ATOM 667 O O . GLN A 1 86 ? 5.028 -10.546 -14.094 1.00 95.50 86 GLN A O 1
ATOM 672 N N . ALA A 1 87 ? 5.650 -10.034 -16.192 1.00 95.38 87 ALA A N 1
ATOM 673 C CA . ALA A 1 87 ? 4.427 -9.299 -16.530 1.00 95.38 87 ALA A CA 1
ATOM 674 C C . ALA A 1 87 ? 3.171 -10.166 -16.331 1.00 95.38 87 ALA A C 1
ATOM 676 O O . ALA A 1 87 ? 2.197 -9.747 -15.707 1.00 95.38 87 ALA A O 1
ATOM 677 N N . TRP A 1 88 ? 3.217 -11.418 -16.794 1.00 97.69 88 TRP A N 1
ATOM 678 C CA . TRP A 1 88 ? 2.117 -12.370 -16.633 1.00 97.69 88 TRP A CA 1
ATOM 679 C C . TRP A 1 88 ? 1.929 -12.831 -15.187 1.00 97.69 88 TRP A C 1
ATOM 681 O O . TRP A 1 88 ? 0.793 -12.959 -14.731 1.00 97.69 88 TRP A O 1
ATOM 691 N N . ALA A 1 89 ? 3.019 -13.047 -14.447 1.00 98.00 89 ALA A N 1
ATOM 692 C CA . ALA A 1 89 ? 2.953 -13.386 -13.028 1.00 98.00 89 ALA A CA 1
ATOM 693 C C . ALA A 1 89 ? 2.319 -12.250 -12.207 1.00 98.00 89 ALA A C 1
ATOM 695 O O . ALA A 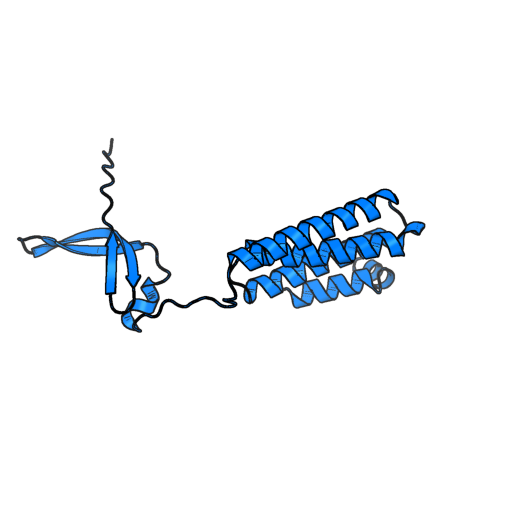1 89 ? 1.446 -12.502 -11.375 1.00 98.00 89 ALA A O 1
ATOM 696 N N . LEU A 1 90 ? 2.699 -11.001 -12.485 1.00 97.81 90 LEU A N 1
ATOM 697 C CA . LEU A 1 90 ? 2.104 -9.820 -11.865 1.00 97.81 90 LEU A CA 1
ATOM 698 C C . LEU A 1 90 ? 0.629 -9.672 -12.253 1.00 97.81 90 LEU A C 1
ATOM 700 O O . LEU A 1 90 ? -0.195 -9.442 -11.371 1.00 97.81 90 LEU A O 1
ATOM 704 N N . ALA A 1 91 ? 0.264 -9.905 -13.519 1.00 97.94 91 ALA A N 1
ATOM 705 C CA . ALA A 1 91 ? -1.132 -9.879 -13.957 1.00 97.94 91 ALA A CA 1
ATOM 706 C C . ALA A 1 91 ? -1.991 -10.909 -13.206 1.00 97.94 91 ALA A C 1
ATOM 708 O O . ALA A 1 91 ? -3.071 -10.579 -12.710 1.00 97.94 91 ALA A O 1
ATOM 709 N N . ALA A 1 92 ? -1.494 -12.141 -13.065 1.00 98.50 92 ALA A N 1
ATOM 710 C CA . ALA A 1 92 ? -2.163 -13.180 -12.288 1.00 98.50 92 ALA A CA 1
ATOM 711 C C . ALA A 1 92 ? -2.316 -12.766 -10.815 1.00 98.50 92 ALA A C 1
ATOM 713 O O . ALA A 1 92 ? -3.393 -12.916 -10.236 1.00 98.50 92 ALA A O 1
ATOM 714 N N . LEU A 1 93 ? -1.272 -12.178 -10.223 1.00 98.50 93 LEU A N 1
ATOM 715 C CA . LEU A 1 93 ? -1.321 -11.658 -8.859 1.00 98.50 93 LEU A CA 1
ATOM 716 C C . LEU A 1 93 ? -2.351 -10.526 -8.709 1.00 98.50 93 LEU A C 1
ATOM 718 O O . LEU A 1 93 ? -3.102 -10.523 -7.736 1.00 98.50 93 LEU A O 1
ATOM 722 N N . SER A 1 94 ? -2.473 -9.624 -9.686 1.00 98.31 94 SER A N 1
ATOM 723 C CA . SER A 1 94 ? -3.504 -8.578 -9.687 1.00 98.31 94 SER A CA 1
ATOM 724 C C . SER A 1 94 ? -4.913 -9.166 -9.661 1.00 98.31 94 SER A C 1
ATOM 726 O O . SER A 1 94 ? -5.748 -8.688 -8.895 1.00 98.31 94 SER A O 1
ATOM 728 N N . VAL A 1 95 ? -5.176 -10.227 -10.432 1.00 98.62 95 VAL A N 1
ATOM 729 C CA . VAL A 1 95 ? -6.474 -10.925 -10.414 1.00 98.62 95 VAL A CA 1
ATOM 730 C C . VAL A 1 95 ? -6.743 -11.560 -9.048 1.00 98.62 95 VAL A C 1
ATOM 732 O O . VAL A 1 95 ? -7.843 -11.419 -8.511 1.00 98.62 95 VAL A O 1
ATOM 735 N N . LEU A 1 96 ? -5.745 -12.216 -8.448 1.00 98.62 96 LEU A N 1
ATOM 736 C CA . LEU A 1 96 ? -5.884 -12.825 -7.122 1.00 98.62 96 LEU A CA 1
ATOM 737 C C . LEU A 1 96 ? -6.181 -11.781 -6.039 1.00 98.62 96 LEU A C 1
ATOM 739 O O . LEU A 1 96 ? -7.085 -11.980 -5.225 1.00 98.62 96 LEU A O 1
ATOM 743 N N . VAL A 1 97 ? -5.467 -10.652 -6.042 1.00 98.38 97 VAL A N 1
ATOM 744 C CA . VAL A 1 97 ? -5.705 -9.579 -5.068 1.00 98.38 97 VAL A CA 1
ATOM 745 C C . VAL A 1 97 ? -7.041 -8.889 -5.312 1.00 98.38 97 VAL A C 1
ATOM 747 O O . VAL A 1 97 ? -7.738 -8.607 -4.341 1.00 98.38 97 VAL A O 1
ATOM 750 N N . ALA A 1 98 ? -7.456 -8.686 -6.566 1.00 98.12 98 ALA A N 1
ATOM 751 C CA . ALA A 1 98 ? -8.797 -8.189 -6.874 1.00 98.12 98 ALA A CA 1
ATOM 752 C C . ALA A 1 98 ? -9.884 -9.105 -6.287 1.00 98.12 98 ALA A C 1
ATOM 754 O O . ALA A 1 98 ? -10.828 -8.626 -5.659 1.00 98.12 98 ALA A O 1
ATOM 755 N N . GLY A 1 99 ? -9.717 -10.426 -6.422 1.00 98.25 99 GLY A N 1
ATOM 756 C CA . GLY A 1 99 ? -10.603 -11.416 -5.810 1.00 98.25 99 GLY A CA 1
ATOM 757 C C . GLY A 1 99 ? -10.621 -11.325 -4.282 1.00 98.25 99 GLY A C 1
ATOM 758 O O . GLY A 1 99 ? -11.692 -11.251 -3.683 1.00 98.25 99 GLY A O 1
ATOM 759 N N . ALA A 1 100 ? -9.453 -11.261 -3.638 1.00 97.69 100 ALA A N 1
ATOM 760 C CA . ALA A 1 100 ? -9.349 -11.115 -2.184 1.00 97.69 100 ALA A CA 1
ATOM 761 C C . ALA A 1 100 ? -9.979 -9.804 -1.680 1.00 97.69 100 ALA A C 1
ATOM 763 O O . ALA A 1 100 ? -10.704 -9.800 -0.684 1.00 97.69 100 ALA A O 1
ATOM 764 N N . PHE A 1 101 ? -9.745 -8.701 -2.390 1.00 95.62 101 PHE A N 1
ATOM 765 C CA . PHE A 1 101 ? -10.338 -7.398 -2.112 1.00 95.62 101 PHE A CA 1
ATOM 766 C C . PHE A 1 101 ? -11.868 -7.442 -2.205 1.00 95.62 101 PHE A C 1
ATOM 768 O O . PHE A 1 101 ? -12.554 -6.974 -1.295 1.00 95.62 101 PHE A O 1
ATOM 775 N N . TRP A 1 102 ? -12.406 -8.070 -3.254 1.00 95.00 102 TRP A N 1
ATOM 776 C CA . TRP A 1 102 ? -13.845 -8.248 -3.448 1.00 95.00 102 TRP A CA 1
ATOM 777 C C . TRP A 1 102 ? -14.486 -9.124 -2.366 1.00 95.00 102 TRP A C 1
ATOM 779 O O . TRP A 1 102 ? -15.527 -8.779 -1.809 1.00 95.00 102 TRP A O 1
ATOM 789 N N . LEU A 1 103 ? -13.842 -10.236 -2.007 1.00 96.06 103 LEU A N 1
ATOM 790 C CA . LEU A 1 103 ? -14.307 -11.090 -0.914 1.00 96.06 103 LEU A CA 1
ATOM 791 C C . LEU A 1 103 ? -14.302 -10.336 0.420 1.00 96.06 103 LEU A C 1
ATOM 793 O O . LEU A 1 103 ? -15.250 -10.462 1.195 1.00 96.06 103 LEU A O 1
ATOM 797 N N . ARG A 1 104 ? -13.276 -9.512 0.677 1.00 93.31 104 ARG A N 1
ATOM 798 C CA . ARG A 1 104 ? -13.219 -8.681 1.884 1.00 93.31 104 ARG A CA 1
ATOM 799 C C . ARG A 1 104 ? -14.344 -7.649 1.916 1.00 93.31 104 ARG A C 1
ATOM 801 O O . ARG A 1 104 ? -14.962 -7.482 2.961 1.00 93.31 104 ARG A O 1
ATOM 808 N N . LEU A 1 105 ? -14.650 -7.013 0.785 1.00 90.00 105 LEU A N 1
ATOM 809 C CA . LEU A 1 105 ? -15.809 -6.123 0.659 1.00 90.00 105 LEU A CA 1
ATOM 810 C C . LEU A 1 105 ? -17.117 -6.836 1.025 1.00 90.00 105 LEU A C 1
ATOM 812 O O . LEU A 1 105 ? -17.909 -6.303 1.798 1.00 90.00 105 LEU A O 1
ATOM 816 N N . GLY A 1 106 ? -17.311 -8.065 0.537 1.00 90.19 106 GLY A N 1
ATOM 817 C CA . GLY A 1 106 ? -18.478 -8.879 0.887 1.00 90.19 106 GLY A CA 1
ATOM 818 C C . GLY A 1 106 ? -18.577 -9.200 2.382 1.00 90.19 106 GLY A C 1
ATOM 819 O O . GLY A 1 106 ? -19.675 -9.218 2.929 1.00 90.19 106 GLY A O 1
ATOM 820 N N . GLN A 1 107 ? -17.445 -9.407 3.062 1.00 89.75 107 GLN A N 1
ATOM 821 C CA . GLN A 1 107 ? -17.410 -9.678 4.506 1.00 89.75 107 GLN A CA 1
ATOM 822 C C . GLN A 1 107 ? -17.736 -8.453 5.368 1.00 89.75 107 GLN A C 1
ATOM 824 O O . GLN A 1 107 ? -18.276 -8.612 6.460 1.00 89.75 107 GLN A O 1
ATOM 829 N N . LEU A 1 108 ? -17.371 -7.249 4.918 1.00 83.56 108 LEU A N 1
ATOM 830 C CA . LEU A 1 108 ? -17.568 -6.020 5.692 1.00 83.56 108 LEU A CA 1
ATOM 831 C C . LEU A 1 108 ? -19.022 -5.519 5.660 1.00 83.56 108 LEU A C 1
ATOM 833 O O . LEU A 1 108 ? -19.428 -4.780 6.556 1.00 83.56 108 LEU A O 1
ATOM 837 N N . GLY A 1 109 ? -19.812 -5.917 4.655 1.00 68.12 109 GLY A N 1
ATOM 838 C CA . GLY A 1 109 ? -21.104 -5.285 4.377 1.00 68.12 109 GLY A CA 1
ATOM 839 C C . GLY A 1 109 ? -20.929 -3.821 3.943 1.00 68.12 109 GLY A C 1
ATOM 840 O O . GLY A 1 109 ? -19.848 -3.249 4.037 1.00 68.12 109 GLY A O 1
ATOM 841 N N . THR A 1 110 ? -21.979 -3.174 3.434 1.00 60.00 110 THR A N 1
ATOM 842 C CA . THR A 1 110 ? -21.912 -1.821 2.832 1.00 60.00 110 THR A CA 1
ATOM 843 C C . THR A 1 110 ? -21.659 -0.676 3.835 1.00 60.00 110 THR A C 1
ATOM 845 O O . THR A 1 110 ? -22.016 0.472 3.569 1.00 60.00 110 THR A O 1
ATOM 848 N N . ILE A 1 111 ? -21.081 -0.949 5.007 1.00 55.06 111 ILE A N 1
ATOM 849 C CA . ILE A 1 111 ? -20.798 0.060 6.030 1.00 55.06 111 ILE A CA 1
ATOM 850 C C . ILE A 1 111 ? -19.401 0.633 5.785 1.00 55.06 111 ILE A C 1
ATOM 852 O O . ILE A 1 111 ? -18.396 0.184 6.335 1.00 55.06 111 ILE A O 1
ATOM 856 N N . PHE A 1 112 ? -19.347 1.661 4.941 1.00 52.06 112 PHE A N 1
ATOM 857 C CA . PHE A 1 112 ? -18.162 2.495 4.776 1.00 52.06 112 PHE A CA 1
ATOM 858 C C . PHE A 1 112 ? -18.193 3.614 5.818 1.00 52.06 112 PHE A C 1
ATOM 860 O O . PHE A 1 112 ? -18.911 4.600 5.675 1.00 52.06 112 PHE A O 1
ATOM 867 N N . GLY A 1 113 ? -17.429 3.437 6.892 1.00 56.47 113 GLY A N 1
ATOM 868 C CA . GLY A 1 113 ? -17.307 4.407 7.977 1.00 56.47 113 GLY A CA 1
ATOM 869 C C . GLY A 1 113 ? -17.279 3.712 9.330 1.00 56.47 113 GLY A C 1
ATOM 870 O O . GLY A 1 113 ? -17.922 2.684 9.528 1.00 56.47 113 GLY A O 1
ATOM 871 N N . GLY A 1 114 ? -16.504 4.249 10.271 1.00 53.72 114 GLY A N 1
ATOM 872 C CA . GLY A 1 114 ? -16.546 3.747 11.639 1.00 53.72 114 GLY A CA 1
ATOM 873 C C . GLY A 1 114 ? -17.953 3.937 12.194 1.00 53.72 114 GLY A C 1
ATOM 874 O O . GLY A 1 114 ? -18.401 5.075 12.329 1.00 53.72 114 GLY A O 1
ATOM 875 N N . VAL A 1 115 ? -18.639 2.844 12.529 1.00 56.50 115 VAL A N 1
ATOM 876 C CA . VAL A 1 115 ? -19.817 2.914 13.395 1.00 56.50 115 VAL A CA 1
ATOM 877 C C . VAL A 1 115 ? -19.299 3.424 14.732 1.00 56.50 115 VAL A C 1
ATOM 879 O O . VAL A 1 115 ? -18.677 2.679 15.487 1.00 56.50 115 VAL A O 1
ATOM 882 N N . GLN A 1 116 ? -19.460 4.721 14.997 1.00 59.72 116 GLN A N 1
ATOM 883 C CA . GLN A 1 116 ? -19.297 5.205 16.359 1.00 59.72 116 GLN A CA 1
ATOM 884 C C . GLN A 1 116 ? -20.406 4.517 17.147 1.00 59.72 116 GLN A C 1
ATOM 886 O O . GLN A 1 116 ? -21.570 4.644 16.755 1.00 59.72 116 GLN A O 1
ATOM 891 N N . PRO A 1 117 ? -20.090 3.736 18.188 1.00 61.34 117 PRO A N 1
ATOM 892 C CA . PRO A 1 117 ? -21.144 3.174 19.003 1.00 61.34 117 PRO A CA 1
ATOM 893 C C . PRO A 1 117 ? -21.962 4.338 19.548 1.00 61.34 117 PRO A C 1
ATOM 895 O O . PRO A 1 117 ? -21.415 5.322 20.054 1.00 61.34 117 PRO A O 1
ATOM 898 N N . ALA A 1 118 ? -23.274 4.247 19.347 1.00 66.25 118 ALA A N 1
ATOM 899 C CA . ALA A 1 118 ? -24.208 5.190 19.920 1.00 66.25 118 ALA A CA 1
ATOM 900 C C . ALA A 1 118 ? -24.026 5.119 21.435 1.00 66.25 118 ALA A C 1
ATOM 902 O O . ALA A 1 118 ? -24.281 4.088 22.050 1.00 66.25 118 ALA A O 1
ATOM 903 N N . THR A 1 119 ? -23.511 6.195 22.010 1.00 77.50 119 THR A N 1
ATOM 904 C CA . THR A 1 119 ? -23.303 6.323 23.443 1.00 77.50 119 THR A CA 1
ATOM 905 C C . THR A 1 119 ? -23.629 7.743 23.863 1.00 77.50 119 THR A C 1
ATOM 907 O O . THR A 1 119 ? -23.497 8.680 23.070 1.00 77.50 119 THR A O 1
ATOM 910 N N . VAL A 1 120 ? -24.030 7.913 25.116 1.00 81.12 120 VAL A N 1
ATOM 911 C CA . VAL A 1 120 ? -24.170 9.242 25.721 1.00 81.12 120 VAL A CA 1
ATOM 912 C C . VAL A 1 120 ? -22.800 9.925 25.856 1.00 81.12 120 VAL A C 1
ATOM 914 O O . VAL A 1 120 ? -21.766 9.248 25.922 1.00 81.12 120 VAL A O 1
ATOM 917 N N . ASN A 1 121 ? -22.777 11.264 25.869 1.00 82.44 121 ASN A N 1
ATOM 918 C CA . ASN A 1 121 ? -21.541 12.063 25.869 1.00 82.44 121 ASN A CA 1
ATOM 919 C C . ASN A 1 121 ? -20.618 11.724 27.049 1.00 82.44 121 ASN A C 1
ATOM 921 O O . ASN A 1 121 ? -19.399 11.754 26.900 1.00 82.44 121 ASN A O 1
ATOM 925 N N . GLU A 1 122 ? -21.184 11.356 28.199 1.00 84.62 122 GLU A N 1
ATOM 926 C CA . GLU A 1 122 ? -20.435 10.986 29.401 1.00 84.62 122 GLU A CA 1
ATOM 927 C C . GLU A 1 122 ? -19.604 9.711 29.203 1.00 84.62 122 GLU A C 1
ATOM 929 O O . GLU A 1 122 ? -18.545 9.556 29.811 1.00 84.62 122 GLU A O 1
ATOM 934 N N . LEU A 1 123 ? -20.071 8.798 28.345 1.00 83.25 123 LEU A N 1
ATOM 935 C CA . LEU A 1 123 ? -19.453 7.492 28.130 1.00 83.25 123 LEU A CA 1
ATOM 936 C C . LEU A 1 123 ? -18.592 7.412 26.857 1.00 83.25 123 LEU A C 1
ATOM 938 O O . LEU A 1 123 ? -17.864 6.434 26.675 1.00 83.25 123 LEU A O 1
ATOM 942 N N . GLN A 1 124 ? -18.591 8.455 26.014 1.00 83.69 124 GLN A N 1
ATOM 943 C CA . GLN A 1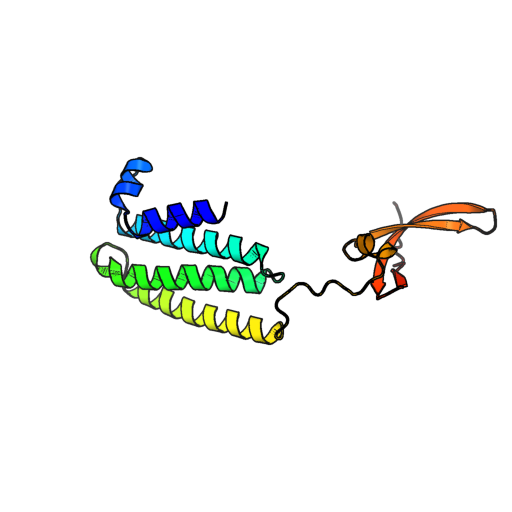 124 ? -17.753 8.537 24.806 1.00 83.69 124 GLN A CA 1
ATOM 944 C C . GLN A 1 124 ? -16.267 8.204 25.029 1.00 83.69 124 GLN A C 1
ATOM 946 O O . GLN A 1 124 ? -15.712 7.458 24.217 1.00 83.69 124 GLN A O 1
ATOM 951 N N . PRO A 1 125 ? -15.599 8.696 26.093 1.00 84.25 125 PRO A N 1
ATOM 952 C CA . PRO A 1 125 ? -14.189 8.384 26.322 1.00 84.25 125 PRO A CA 1
ATOM 953 C C . PRO A 1 125 ? -13.928 6.885 26.528 1.00 84.25 125 PRO A C 1
ATOM 955 O O . PRO A 1 125 ? -12.875 6.379 26.142 1.00 84.25 125 PRO A O 1
ATOM 958 N N . PHE A 1 126 ? -14.900 6.158 27.089 1.00 83.25 126 PHE A N 1
ATOM 959 C CA . PHE A 1 126 ? -14.745 4.751 27.460 1.00 83.25 126 PHE A CA 1
ATOM 960 C C . PHE A 1 126 ? -15.027 3.780 26.313 1.00 83.25 126 PHE A C 1
ATOM 962 O O . PHE A 1 126 ? -14.567 2.645 26.355 1.00 83.25 126 PHE A O 1
ATOM 969 N N . VAL A 1 127 ? -15.702 4.224 25.249 1.00 81.25 127 VAL A N 1
ATOM 970 C CA . VAL A 1 127 ? -16.000 3.416 24.053 1.00 81.25 127 VAL A CA 1
ATOM 971 C C . VAL A 1 127 ? -14.760 2.748 23.457 1.00 81.25 127 VAL A C 1
ATOM 973 O O . VAL A 1 127 ? -14.810 1.603 23.011 1.00 81.25 127 VAL A O 1
ATOM 976 N N . ARG A 1 128 ? -13.646 3.484 23.397 1.00 74.88 128 ARG A N 1
ATOM 977 C CA . ARG A 1 128 ? -12.388 3.006 22.799 1.00 74.88 128 ARG A CA 1
ATOM 978 C C . ARG A 1 128 ? -11.401 2.499 23.846 1.00 74.88 128 ARG A C 1
ATOM 980 O O . ARG A 1 128 ? -10.320 2.032 23.493 1.00 74.88 128 ARG A O 1
ATOM 987 N N . GLN A 1 129 ? -11.752 2.606 25.125 1.00 79.12 129 GLN A N 1
ATOM 988 C CA . GLN A 1 129 ? -10.871 2.284 26.229 1.00 79.12 129 GLN A CA 1
ATOM 989 C C . GLN A 1 129 ? -11.159 0.867 26.714 1.00 79.12 129 GLN A C 1
ATOM 991 O O . GLN A 1 129 ? -12.251 0.553 27.167 1.00 79.12 129 GLN A O 1
ATOM 996 N N . LYS A 1 130 ? -10.157 -0.010 26.637 1.00 77.12 130 LYS A N 1
ATOM 997 C CA . LYS A 1 130 ? -10.339 -1.422 26.996 1.00 77.12 130 LYS A CA 1
ATOM 998 C C . LYS A 1 130 ? -10.339 -1.669 28.507 1.00 77.12 130 LYS A C 1
ATOM 1000 O O . LYS A 1 130 ? -10.875 -2.683 28.945 1.00 77.12 130 LYS A O 1
ATOM 1005 N N . THR A 1 131 ? -9.743 -0.763 29.287 1.00 82.81 131 THR A N 1
ATOM 1006 C CA . THR A 1 131 ? -9.495 -0.948 30.723 1.00 82.81 131 THR A CA 1
ATOM 1007 C C . THR A 1 131 ? -9.708 0.349 31.494 1.00 82.81 131 THR A C 1
ATOM 1009 O O . THR A 1 131 ? -9.197 1.400 31.100 1.00 82.81 131 THR A O 1
ATOM 1012 N N . ILE A 1 132 ? -10.404 0.256 32.626 1.00 86.56 132 ILE A N 1
ATOM 1013 C CA . ILE A 1 132 ? -10.573 1.337 33.604 1.00 86.56 132 ILE A CA 1
ATOM 1014 C C . ILE A 1 132 ? -10.157 0.863 34.998 1.00 86.56 132 ILE A C 1
ATOM 1016 O O . ILE A 1 132 ? -10.105 -0.336 35.266 1.00 86.56 132 ILE A O 1
ATOM 1020 N N . SER A 1 133 ? -9.882 1.808 35.893 1.00 89.88 133 SER A N 1
ATOM 1021 C CA . SER A 1 133 ? -9.679 1.527 37.313 1.00 89.88 133 SER A CA 1
ATOM 1022 C C . SER A 1 133 ? -11.020 1.633 38.039 1.00 89.88 133 SER A C 1
ATOM 1024 O O . SER A 1 133 ? -11.569 2.727 38.149 1.00 89.88 133 SER A O 1
ATOM 1026 N N . LEU A 1 134 ? -11.568 0.510 38.504 1.00 88.38 134 LEU A N 1
ATOM 1027 C CA . LEU A 1 134 ? -12.830 0.481 39.240 1.00 88.38 134 LEU A CA 1
ATOM 1028 C C . LEU A 1 134 ? -12.558 0.607 40.738 1.00 88.38 134 LEU A C 1
ATOM 1030 O O . LEU A 1 134 ? -12.003 -0.307 41.349 1.00 88.38 134 LEU A O 1
ATOM 1034 N N . THR A 1 135 ? -12.982 1.722 41.328 1.00 92.19 135 THR A N 1
ATOM 1035 C CA . THR A 1 135 ? -12.945 1.916 42.781 1.00 92.19 135 THR A CA 1
ATOM 1036 C C . THR A 1 135 ? -14.246 1.417 43.395 1.00 92.19 135 THR A C 1
ATOM 1038 O O . THR A 1 135 ? -15.324 1.918 43.084 1.00 92.19 135 THR A O 1
ATOM 1041 N N . THR A 1 136 ? -14.143 0.439 44.287 1.00 90.94 136 THR A N 1
ATOM 1042 C CA . THR A 1 136 ? -15.261 -0.100 45.069 1.00 90.94 136 THR A CA 1
ATOM 1043 C C . THR A 1 136 ? -15.054 0.204 46.547 1.00 90.94 136 THR A C 1
ATOM 1045 O O . THR A 1 136 ? -13.920 0.316 47.009 1.00 90.94 136 THR A O 1
ATOM 1048 N N . PHE A 1 137 ? -16.143 0.344 47.299 1.00 91.88 137 PHE A N 1
ATOM 1049 C CA . PHE A 1 137 ? -16.094 0.587 48.739 1.00 91.88 137 PHE A CA 1
ATOM 1050 C C . PHE A 1 137 ? -16.608 -0.646 49.478 1.00 91.88 137 PHE A C 1
ATOM 1052 O O . PHE A 1 137 ? -17.718 -1.118 49.224 1.00 91.88 137 PHE A O 1
ATOM 1059 N N . GLY A 1 138 ? -15.790 -1.189 50.380 1.00 86.12 138 GLY A N 1
ATOM 1060 C CA . GLY A 1 138 ? -16.189 -2.307 51.231 1.00 86.12 138 GLY A CA 1
ATOM 1061 C C . GLY A 1 138 ? -17.220 -1.888 52.284 1.00 86.12 138 GLY A C 1
ATOM 1062 O O . GLY A 1 138 ? -17.428 -0.703 52.532 1.00 86.12 138 GLY A O 1
ATOM 1063 N N . LYS A 1 139 ? -17.819 -2.863 52.983 1.00 90.25 139 LYS A N 1
ATOM 1064 C CA . LYS A 1 139 ? -18.805 -2.608 54.058 1.00 90.25 139 LYS A CA 1
ATOM 1065 C C . LYS A 1 139 ? -18.299 -1.657 55.154 1.00 90.25 139 LYS A C 1
ATOM 1067 O O . LYS A 1 139 ? -19.096 -0.963 55.769 1.00 90.25 139 LYS A O 1
ATOM 1072 N N . ASN A 1 140 ? -16.983 -1.610 55.362 1.00 91.25 140 ASN A N 1
ATOM 1073 C CA . ASN A 1 140 ? -16.330 -0.760 56.360 1.00 91.25 140 ASN A CA 1
ATOM 1074 C C . ASN A 1 140 ? -15.956 0.635 55.816 1.00 91.25 140 ASN A C 1
ATOM 1076 O O . ASN A 1 140 ? -15.237 1.367 56.483 1.00 91.25 140 ASN A O 1
ATOM 1080 N N . GLY A 1 141 ? -16.371 0.990 54.594 1.00 90.44 141 GLY A N 1
ATOM 1081 C CA . GLY A 1 141 ? -16.086 2.285 53.964 1.00 90.44 141 GLY A CA 1
ATOM 1082 C C . GLY A 1 141 ? -14.703 2.412 53.317 1.00 90.44 141 GLY A C 1
ATOM 1083 O O . GLY A 1 141 ? -14.423 3.423 52.680 1.00 90.44 141 GLY A O 1
ATOM 1084 N N . ASN A 1 142 ? -13.842 1.397 53.424 1.00 90.12 142 ASN A N 1
ATOM 1085 C CA . ASN A 1 142 ? -12.526 1.413 52.782 1.00 90.12 142 ASN A CA 1
ATOM 1086 C C . ASN A 1 142 ? -12.652 1.264 51.260 1.00 90.12 142 ASN A C 1
ATOM 1088 O O . ASN A 1 142 ? -13.342 0.360 50.781 1.00 90.12 142 ASN A O 1
ATOM 1092 N N . ALA A 1 143 ? -11.946 2.120 50.520 1.00 91.19 143 ALA A N 1
ATOM 1093 C CA . ALA A 1 143 ? -11.860 2.061 49.067 1.00 91.19 143 ALA A CA 1
ATOM 1094 C C . ALA A 1 143 ? -10.814 1.029 48.611 1.00 91.19 143 ALA A C 1
ATOM 1096 O O . ALA A 1 143 ? -9.693 1.007 49.119 1.00 91.19 143 ALA A O 1
ATOM 1097 N N . GLY A 1 144 ? -11.163 0.212 47.620 1.00 88.75 144 GLY A N 1
ATOM 1098 C CA . GLY A 1 144 ? -10.251 -0.666 46.891 1.00 88.75 144 GLY A CA 1
ATOM 1099 C C . GLY A 1 144 ? -10.379 -0.423 45.391 1.00 88.75 144 GLY A C 1
ATOM 1100 O O . GLY A 1 144 ? -11.490 -0.310 44.879 1.00 88.75 144 GLY A O 1
ATOM 1101 N N . SER A 1 145 ? -9.250 -0.328 44.691 1.00 90.19 145 SER A N 1
ATOM 1102 C CA . SER A 1 145 ? -9.206 -0.051 43.254 1.00 90.19 145 SER A CA 1
ATOM 1103 C C . SER A 1 145 ? -8.706 -1.270 42.489 1.00 90.19 145 SER A C 1
ATOM 1105 O O . SER A 1 145 ? -7.699 -1.867 42.866 1.00 90.19 145 SER A O 1
ATOM 1107 N N . THR A 1 146 ? -9.394 -1.660 41.419 1.00 88.69 146 THR A N 1
ATOM 1108 C CA . THR A 1 146 ? -9.027 -2.830 40.610 1.00 88.69 146 THR A CA 1
ATOM 1109 C C . THR A 1 146 ? -9.147 -2.507 39.121 1.00 88.69 146 THR A C 1
ATOM 1111 O O . THR A 1 146 ? -10.183 -1.986 38.702 1.00 88.69 146 THR A O 1
ATOM 1114 N N . PRO A 1 147 ? -8.120 -2.793 38.299 1.00 87.81 147 PRO A N 1
ATOM 1115 C CA . PRO A 1 147 ? -8.235 -2.643 36.856 1.00 87.81 147 PRO A CA 1
ATOM 1116 C C . PRO A 1 147 ? -9.212 -3.687 36.299 1.00 87.81 147 PRO A C 1
ATOM 1118 O O . PRO A 1 147 ? -9.059 -4.880 36.550 1.00 87.81 147 PRO A O 1
ATOM 1121 N N . VAL A 1 148 ? -10.209 -3.244 35.535 1.00 87.25 148 VAL A N 1
ATOM 1122 C CA . VAL A 1 148 ? -11.220 -4.113 34.909 1.00 87.25 148 VAL A CA 1
ATOM 1123 C C . VAL A 1 148 ? -11.445 -3.721 33.455 1.00 87.25 148 VAL A C 1
ATOM 1125 O O . VAL A 1 148 ? -11.255 -2.561 33.077 1.00 87.25 148 VAL A O 1
ATOM 1128 N N . SER A 1 149 ? -11.870 -4.681 32.633 1.00 86.00 149 SER A N 1
ATOM 1129 C CA . SER A 1 149 ? -12.318 -4.375 31.275 1.00 86.00 149 SER A CA 1
ATOM 1130 C C . SER A 1 149 ? -13.703 -3.740 31.291 1.00 86.00 149 SER A C 1
ATOM 1132 O O . SER A 1 149 ? -14.566 -4.186 32.047 1.00 86.00 149 SER A O 1
ATOM 1134 N N . ILE A 1 150 ? -13.914 -2.731 30.445 1.00 85.06 150 ILE A N 1
ATOM 1135 C CA . ILE A 1 150 ? -15.200 -2.049 30.261 1.00 85.06 150 ILE A CA 1
ATOM 1136 C C . ILE A 1 150 ? -15.717 -2.264 28.835 1.00 85.06 150 ILE A C 1
ATOM 1138 O O . ILE A 1 150 ? -14.947 -2.280 27.877 1.00 85.06 150 ILE A O 1
ATOM 1142 N N . ALA A 1 151 ? -17.027 -2.430 28.709 1.00 84.56 151 ALA A N 1
ATOM 1143 C CA . ALA A 1 151 ? -17.772 -2.348 27.464 1.00 84.56 151 ALA A CA 1
ATOM 1144 C C . ALA A 1 151 ? -18.861 -1.284 27.629 1.00 84.56 151 ALA A C 1
ATOM 1146 O O . ALA A 1 151 ? -19.461 -1.178 28.698 1.00 84.56 151 ALA A O 1
ATOM 1147 N N . VAL A 1 152 ? -19.112 -0.498 26.587 1.00 83.44 152 VAL A N 1
ATOM 1148 C CA . VAL A 1 152 ? -20.153 0.538 26.576 1.00 83.44 152 VAL A CA 1
ATOM 1149 C C . VAL A 1 152 ? -21.192 0.172 25.526 1.00 83.44 152 VAL A C 1
ATOM 1151 O O . VAL A 1 152 ? -20.830 -0.153 24.396 1.00 83.44 152 VAL A O 1
ATOM 1154 N N . ASP A 1 153 ? -22.462 0.237 25.908 1.00 83.62 153 ASP A N 1
ATOM 1155 C CA . ASP A 1 153 ? -23.617 -0.000 25.049 1.00 83.62 153 ASP A CA 1
ATOM 1156 C C . ASP A 1 153 ? -24.699 1.043 25.366 1.00 83.62 153 ASP A C 1
ATOM 1158 O O . ASP A 1 153 ? -25.322 1.005 26.430 1.00 83.62 153 ASP A O 1
ATOM 1162 N N . GLY A 1 154 ? -24.881 2.025 24.477 1.00 83.44 154 GLY A N 1
ATOM 1163 C CA . GLY A 1 154 ? -25.854 3.098 24.670 1.00 83.44 154 GLY A CA 1
ATOM 1164 C C . GLY A 1 154 ? -25.557 3.968 25.893 1.00 83.44 154 GLY A C 1
ATOM 1165 O O . GLY A 1 154 ? -24.550 4.669 25.972 1.00 83.44 154 GLY A O 1
ATOM 1166 N N . ASP A 1 155 ? -26.475 3.950 26.851 1.00 85.81 155 ASP A N 1
ATOM 1167 C CA . ASP A 1 155 ? -26.389 4.667 28.123 1.00 85.81 155 ASP A CA 1
ATOM 1168 C C . ASP A 1 155 ? -25.764 3.824 29.250 1.00 85.81 155 ASP A C 1
ATOM 1170 O O . ASP A 1 155 ? -25.739 4.252 30.405 1.00 85.81 155 ASP A O 1
ATOM 1174 N N . ARG A 1 156 ? -25.251 2.623 28.943 1.00 83.12 156 ARG A N 1
ATOM 1175 C CA . ARG A 1 156 ? -24.741 1.674 29.941 1.00 83.12 156 ARG A CA 1
ATOM 1176 C C . ARG A 1 156 ? -23.269 1.356 29.728 1.00 83.12 156 ARG A C 1
ATOM 1178 O O . ARG A 1 156 ? -22.824 1.067 28.622 1.00 83.12 156 ARG A O 1
ATOM 1185 N N . GLY A 1 157 ? -22.528 1.323 30.832 1.00 82.31 157 GLY A N 1
ATOM 1186 C CA . GLY A 1 157 ? -21.207 0.706 30.915 1.00 82.31 157 GLY A CA 1
ATOM 1187 C C . GLY A 1 157 ? -21.289 -0.615 31.678 1.00 82.31 157 GLY A C 1
ATOM 1188 O O . GLY A 1 157 ? -21.782 -0.650 32.803 1.00 82.31 157 GLY A O 1
ATOM 1189 N N . GLY A 1 158 ? -20.809 -1.702 31.081 1.00 82.69 158 GLY A N 1
ATOM 1190 C CA . GLY A 1 158 ? -20.621 -2.993 31.737 1.00 82.69 158 GLY A CA 1
ATOM 1191 C C . GLY A 1 158 ? -19.144 -3.239 32.017 1.00 82.69 158 GLY A C 1
ATOM 1192 O O . GLY A 1 158 ? -18.299 -2.977 31.165 1.00 82.69 158 GLY A O 1
ATOM 1193 N N . VAL A 1 159 ? -18.820 -3.767 33.195 1.00 82.62 159 VAL A N 1
ATOM 1194 C CA . VAL A 1 159 ? -17.458 -4.201 33.531 1.00 82.62 159 VAL A CA 1
ATOM 1195 C C . VAL A 1 159 ? -17.402 -5.717 33.630 1.00 82.62 159 VAL A C 1
ATOM 1197 O O . VAL A 1 159 ? -18.286 -6.340 34.218 1.00 82.62 159 VAL A O 1
ATOM 1200 N N . HIS A 1 160 ? -16.360 -6.319 33.064 1.00 77.25 160 HIS A N 1
ATOM 1201 C CA . HIS A 1 160 ? -16.101 -7.744 33.226 1.00 77.25 160 HIS A CA 1
ATOM 1202 C C . HIS A 1 160 ? -14.947 -7.943 34.207 1.00 77.25 160 HIS A C 1
ATOM 1204 O O . HIS A 1 160 ? -13.802 -7.585 33.925 1.00 77.25 160 HIS A O 1
ATOM 1210 N N . ALA A 1 161 ? -15.256 -8.531 35.361 1.00 64.62 161 ALA A N 1
ATOM 1211 C CA . ALA A 1 161 ? -14.264 -8.981 36.324 1.00 64.62 161 ALA A CA 1
ATOM 1212 C C . ALA A 1 161 ? -13.903 -10.440 36.010 1.00 64.62 161 ALA A C 1
ATOM 1214 O O . ALA A 1 161 ? -14.531 -11.374 36.506 1.00 64.62 161 ALA A O 1
ATOM 1215 N N . GLY A 1 162 ? -12.906 -10.639 35.148 1.00 57.12 162 GLY A N 1
ATOM 1216 C CA . GLY A 1 162 ? -12.276 -11.948 35.013 1.00 57.12 162 GLY A CA 1
ATOM 1217 C C . GLY A 1 162 ? -11.460 -12.234 36.273 1.00 57.12 162 GLY A C 1
ATOM 1218 O O . GLY A 1 162 ? -10.551 -11.473 36.596 1.00 57.12 162 GLY A O 1
ATOM 1219 N N . TYR A 1 163 ? -11.765 -13.312 36.996 1.00 47.06 163 TYR A N 1
ATOM 1220 C CA . TYR A 1 163 ? -10.910 -13.789 38.085 1.00 47.06 163 TYR A CA 1
ATOM 1221 C C . TYR A 1 163 ? -9.590 -14.308 37.492 1.00 47.06 163 TYR A C 1
ATOM 1223 O O . TYR A 1 163 ? -9.478 -15.479 37.138 1.00 47.06 163 TYR A O 1
ATOM 1231 N N . GLN A 1 164 ? -8.569 -13.456 37.379 1.00 47.66 164 GLN A N 1
ATOM 1232 C CA . GLN A 1 164 ? -7.194 -13.942 37.298 1.00 47.66 164 GLN A CA 1
ATOM 1233 C C . GLN A 1 164 ? -6.713 -14.219 38.721 1.00 47.66 164 GLN A C 1
ATOM 1235 O O . GLN A 1 164 ? -6.312 -13.316 39.451 1.00 47.66 164 GLN A O 1
ATOM 1240 N N . LEU A 1 165 ? -6.764 -15.495 39.111 1.00 39.84 165 LEU A N 1
ATOM 1241 C CA . LEU A 1 165 ? -5.958 -16.034 40.204 1.00 39.84 165 LEU A CA 1
ATOM 1242 C C . LEU A 1 165 ? -4.480 -15.936 39.799 1.00 39.84 165 LEU A C 1
ATOM 1244 O O . LEU A 1 165 ? -3.876 -16.914 39.369 1.00 39.84 165 LEU A O 1
ATOM 1248 N N . LEU A 1 166 ? -3.892 -14.747 39.907 1.00 40.69 166 LEU A N 1
ATOM 1249 C CA . LEU A 1 166 ? -2.445 -14.618 39.994 1.00 40.69 166 LEU A CA 1
ATOM 1250 C C . LEU A 1 166 ? -2.071 -14.948 41.436 1.00 40.69 166 LEU A C 1
ATOM 1252 O O . LEU A 1 166 ? -2.079 -14.089 42.315 1.00 40.69 166 LEU A O 1
ATOM 1256 N N . GLN A 1 167 ? -1.793 -16.230 41.680 1.00 37.62 167 GLN A N 1
ATOM 1257 C CA . GLN A 1 167 ? -0.944 -16.603 42.801 1.00 37.62 167 GLN A CA 1
ATOM 1258 C C . GLN A 1 167 ? 0.423 -15.967 42.547 1.00 37.62 167 GLN A C 1
ATOM 1260 O O . GLN A 1 167 ? 1.138 -16.362 41.627 1.00 37.62 167 GLN A O 1
ATOM 1265 N N . ALA A 1 168 ? 0.736 -14.926 43.314 1.00 37.28 168 ALA A N 1
ATOM 1266 C CA . ALA A 1 168 ? 2.091 -14.422 43.420 1.00 37.28 168 ALA A CA 1
ATOM 1267 C C . ALA A 1 168 ? 2.926 -15.483 44.153 1.00 37.28 168 ALA A C 1
ATOM 1269 O O . ALA A 1 168 ? 2.583 -15.862 45.274 1.00 37.28 168 ALA A O 1
ATOM 1270 N N . TRP A 1 169 ? 3.971 -15.969 43.486 1.00 42.59 169 TRP A N 1
ATOM 1271 C CA . TRP A 1 169 ? 5.160 -16.499 44.148 1.00 42.59 169 TRP A CA 1
ATOM 1272 C C . TRP A 1 169 ? 6.111 -15.333 44.400 1.00 42.59 169 TRP A C 1
ATOM 1274 O O . TRP A 1 169 ? 6.255 -14.505 43.469 1.00 42.59 169 TRP A O 1
#

Sequence (169 aa):
MAGFTLATGFWALFAPRSFAVMANFPPHEHFLHDIGVFQIGIGVTVLLAVIWPDALHTVLAGFFVANTVHTVNHFVDAQLGGYTWQAWALAALSVLVAGAFWLRLGQLGTIFGGVQPATVNELQPFVRQKTISLTTFGKNGNAGSTPVSIAVDGDRGGVHAGYQLLQAW

Radius of gyration: 25.61 Å; chains: 1; bounding box: 48×32×80 Å

pLDDT: mean 88.14, std 14.16, range [37.28, 98.62]

Secondary structure (DSSP, 8-state):
-HHHHHHHHHHHHH-HHHHHHHTT----HHHHHHHHHHHHHHHHHHHHHTT-S-HHHHHHHHHHHHHHHHHHHHHHTTTTSS-HHHHHHHHHHHHHHHHHHHHHHHHH-S--S-----B-TTTGGGTT-SEEEEEEE-TTS-EEEEEEEEEEEBTEEEEE---------

Foldseek 3Di:
DLVVLLVLLVCLQPPVPVSCVVVVHDRLNLVSNLSSLVSNLVSQLVVVVVQAPDNVLSNLVSVLSSLVSNLVSCVVCVVSDDDNVVSVVSVVVSVVSVVVSVVVCVVVDPDRDDPQAAADPVCSVLQPPQWDWDWDADPVRDIDTDIWGWHDHHHDIDTDDDPPPPPDD